Protein AF-A0A183GIH1-F1 (afdb_monomer_lite)

Organism: Heligmosomoides polygyrus (NCBI:txid6339)

Secondary structure (DSSP, 8-state):
---STTS------PPPS-HHHHHHHHHHHHHHHHHHHHH----TT-----TTGGGGSHHHHHHHHHHHHHHHHHHHS--HHHHHHHHHHHHHHHHHHHHHHHHHHHHHHHHHHH-S-HHHHHHHHHHHHHHHH--

Structure (mmCIF, N/CA/C/O backbone):
data_AF-A0A183GIH1-F1
#
_entry.id   AF-A0A183GIH1-F1
#
loop_
_atom_site.group_PDB
_atom_site.id
_atom_site.type_symbol
_atom_site.label_atom_id
_atom_site.label_alt_id
_atom_site.label_comp_id
_atom_site.label_asym_id
_atom_site.label_entity_id
_atom_site.label_seq_id
_atom_site.pdbx_PDB_ins_code
_atom_site.Cartn_x
_atom_site.Cartn_y
_atom_site.Cartn_z
_atom_site.occupancy
_atom_site.B_iso_or_equiv
_atom_site.auth_seq_id
_atom_site.auth_comp_id
_atom_site.auth_asym_id
_atom_site.auth_atom_id
_atom_site.pdbx_PDB_model_num
ATOM 1 N N . MET A 1 1 ? 67.877 24.707 -57.843 1.00 35.91 1 MET A N 1
ATOM 2 C CA . MET A 1 1 ? 66.712 25.288 -58.540 1.00 35.91 1 MET A CA 1
ATOM 3 C C . MET A 1 1 ? 65.584 24.258 -58.451 1.00 35.91 1 MET A C 1
ATOM 5 O O . MET A 1 1 ? 65.502 23.390 -59.302 1.00 35.91 1 MET A O 1
ATOM 9 N N . ARG A 1 2 ? 64.866 24.092 -57.325 1.00 55.66 2 ARG A N 1
ATOM 10 C CA . ARG A 1 2 ? 63.965 25.071 -56.679 1.00 55.66 2 ARG A CA 1
ATOM 11 C C . ARG A 1 2 ? 63.243 25.887 -57.740 1.00 55.66 2 ARG A C 1
ATOM 13 O O . ARG A 1 2 ? 63.823 26.867 -58.166 1.00 55.66 2 ARG A O 1
ATOM 20 N N . GLU A 1 3 ? 62.070 25.424 -58.177 1.00 48.50 3 GLU A N 1
ATOM 21 C CA . GLU A 1 3 ? 61.008 26.289 -58.738 1.00 48.50 3 GLU A CA 1
ATOM 22 C C . GLU A 1 3 ? 59.720 25.552 -59.147 1.00 48.50 3 GLU A C 1
ATOM 24 O O . GLU A 1 3 ? 58.724 26.206 -59.431 1.00 48.50 3 GLU A O 1
ATOM 29 N N . LYS A 1 4 ? 59.661 24.210 -59.130 1.00 46.75 4 LYS A N 1
ATOM 30 C CA . LYS A 1 4 ? 58.439 23.488 -59.551 1.00 46.75 4 LYS A CA 1
ATOM 31 C C . LYS A 1 4 ? 57.503 23.020 -58.426 1.00 46.75 4 LYS A C 1
ATOM 33 O O . LYS A 1 4 ? 56.450 22.470 -58.721 1.00 46.75 4 LYS A O 1
ATOM 38 N N . GLU A 1 5 ? 57.812 23.308 -57.161 1.00 43.78 5 GLU A N 1
ATOM 39 C CA . GLU A 1 5 ? 56.957 22.953 -56.007 1.00 43.78 5 GLU A CA 1
ATOM 40 C C . GLU A 1 5 ? 55.880 24.000 -55.659 1.00 43.78 5 GLU A C 1
ATOM 42 O O . GLU A 1 5 ? 55.089 23.785 -54.748 1.00 43.78 5 GLU A O 1
ATOM 47 N N . ALA A 1 6 ? 55.790 25.120 -56.385 1.00 52.09 6 ALA A N 1
ATOM 48 C CA . ALA A 1 6 ? 54.842 26.194 -56.058 1.00 52.09 6 ALA A CA 1
ATOM 49 C C . ALA A 1 6 ? 53.485 26.118 -56.793 1.00 52.09 6 ALA A C 1
ATOM 51 O O . ALA A 1 6 ? 52.627 26.966 -56.561 1.00 52.09 6 ALA A O 1
ATOM 52 N N . ALA A 1 7 ? 53.259 25.135 -57.676 1.00 55.59 7 ALA A N 1
ATOM 53 C CA . ALA A 1 7 ? 52.093 25.138 -58.574 1.00 55.59 7 ALA A CA 1
ATOM 54 C C . ALA A 1 7 ? 51.037 24.047 -58.315 1.00 55.59 7 ALA A C 1
ATOM 56 O O . ALA A 1 7 ? 50.031 24.006 -59.021 1.00 55.59 7 ALA A O 1
ATOM 57 N N . VAL A 1 8 ? 51.207 23.174 -57.316 1.00 52.28 8 VAL A N 1
ATOM 58 C CA . VAL A 1 8 ? 50.262 22.068 -57.063 1.00 52.28 8 VAL A CA 1
ATOM 59 C C . VAL A 1 8 ? 49.847 22.039 -55.596 1.00 52.28 8 VAL A C 1
ATOM 61 O O . VAL A 1 8 ? 50.121 21.102 -54.858 1.00 52.28 8 VAL A O 1
ATOM 64 N N . ILE A 1 9 ? 49.153 23.092 -55.167 1.00 47.97 9 ILE A N 1
ATOM 65 C CA . ILE A 1 9 ? 48.264 23.022 -54.004 1.00 47.97 9 ILE A CA 1
ATOM 66 C C . ILE A 1 9 ? 46.841 23.021 -54.575 1.00 47.97 9 ILE A C 1
ATOM 68 O O . ILE A 1 9 ? 46.352 24.074 -54.998 1.00 47.97 9 ILE A O 1
ATOM 72 N N . PRO A 1 10 ? 46.176 21.855 -54.685 1.00 51.91 10 PRO A N 1
ATOM 73 C CA . PRO A 1 10 ? 44.816 21.791 -55.183 1.00 51.91 10 PRO A CA 1
ATOM 74 C C . PRO A 1 10 ? 43.888 22.602 -54.284 1.00 51.91 10 PRO A C 1
ATOM 76 O O . P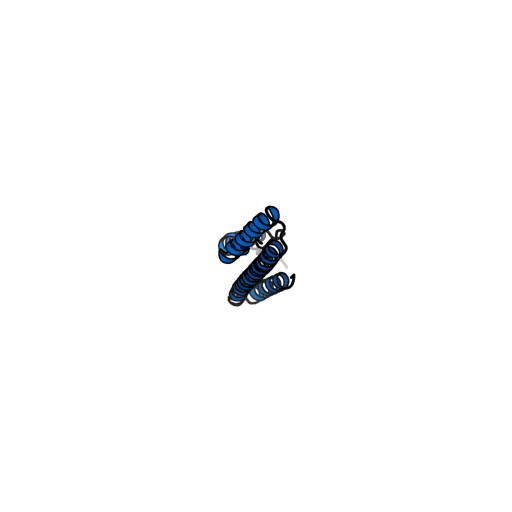RO A 1 10 ? 43.979 22.579 -53.059 1.00 51.91 10 PRO A O 1
ATOM 79 N N . ARG A 1 11 ? 42.967 23.296 -54.949 1.00 53.78 11 ARG A N 1
ATOM 80 C CA . ARG A 1 11 ? 41.906 24.177 -54.455 1.00 53.78 11 ARG A CA 1
ATOM 81 C C . ARG A 1 11 ? 40.850 23.450 -53.606 1.00 53.78 11 ARG A C 1
ATOM 83 O O . ARG A 1 11 ? 39.655 23.658 -53.798 1.00 53.78 11 ARG A O 1
ATOM 90 N N . VAL A 1 12 ? 41.255 22.603 -52.667 1.00 47.88 12 VAL A N 1
ATOM 91 C CA . VAL A 1 12 ? 40.326 21.967 -51.735 1.00 47.88 12 VAL A CA 1
ATOM 92 C C . VAL A 1 12 ? 40.054 22.950 -50.603 1.00 47.88 12 VAL A C 1
ATOM 94 O O . VAL A 1 12 ? 40.687 22.933 -49.551 1.00 47.88 12 VAL A O 1
ATOM 97 N N . ARG A 1 13 ? 39.077 23.833 -50.824 1.00 58.41 13 ARG A N 1
ATOM 98 C CA . ARG A 1 13 ? 38.343 24.422 -49.706 1.00 58.41 13 ARG A CA 1
ATOM 99 C C . ARG A 1 13 ? 37.510 23.304 -49.091 1.00 58.41 13 ARG A C 1
ATOM 101 O O . ARG A 1 13 ? 36.411 23.020 -49.559 1.00 58.41 13 ARG A O 1
ATOM 108 N N . LEU A 1 14 ? 38.063 22.640 -48.081 1.00 53.78 14 LEU A N 1
ATOM 109 C CA . LEU A 1 14 ? 37.260 21.807 -47.198 1.00 53.78 14 LEU A CA 1
ATOM 110 C C . LEU A 1 14 ? 36.256 22.727 -46.487 1.00 53.78 14 LEU A C 1
ATOM 112 O O . LEU A 1 14 ? 36.663 23.790 -46.006 1.00 53.78 14 LEU A O 1
ATOM 116 N N . PRO A 1 15 ? 34.963 22.365 -46.432 1.00 49.97 15 PRO A N 1
ATOM 117 C CA . PRO A 1 15 ? 34.005 23.095 -45.623 1.00 49.97 15 PRO A CA 1
ATOM 118 C C . PRO A 1 15 ? 34.525 23.159 -44.190 1.00 49.97 15 PRO A C 1
ATOM 120 O O . PRO A 1 15 ? 34.951 22.144 -43.634 1.00 49.97 15 PRO A O 1
ATOM 123 N N . THR A 1 16 ? 34.502 24.352 -43.599 1.00 47.50 16 THR A N 1
ATOM 124 C CA . THR A 1 16 ? 34.753 24.529 -42.171 1.00 47.50 16 THR A CA 1
ATOM 125 C C . THR A 1 16 ? 33.880 23.537 -41.407 1.00 47.50 16 THR A C 1
ATOM 127 O O . THR A 1 16 ? 32.675 23.462 -41.640 1.00 47.50 16 THR A O 1
ATOM 130 N N . VAL A 1 17 ? 34.512 22.738 -40.545 1.00 49.22 17 VAL A N 1
ATOM 131 C CA . VAL A 1 17 ? 33.894 21.693 -39.722 1.00 49.22 17 VAL A CA 1
ATOM 132 C C . VAL A 1 17 ? 32.893 22.335 -38.753 1.00 49.22 17 VAL A C 1
ATOM 134 O O . VAL A 1 17 ? 33.200 22.597 -37.599 1.00 49.22 17 VAL A O 1
ATOM 137 N N . THR A 1 18 ? 31.690 22.626 -39.237 1.00 51.16 18 THR A N 1
ATOM 138 C CA . THR A 1 18 ? 30.515 23.012 -38.438 1.00 51.16 18 THR A CA 1
ATOM 139 C C . THR A 1 18 ? 29.412 21.955 -38.529 1.00 51.16 18 THR A C 1
ATOM 141 O O . THR A 1 18 ? 28.562 21.862 -37.652 1.00 51.16 18 THR A O 1
ATOM 144 N N . ALA A 1 19 ? 29.474 21.071 -39.531 1.00 57.31 19 ALA A N 1
ATOM 145 C CA . ALA A 1 19 ? 28.456 20.051 -39.778 1.00 57.31 19 ALA A CA 1
ATOM 146 C C . ALA A 1 19 ? 28.527 18.845 -38.826 1.00 57.31 19 ALA A C 1
ATOM 148 O O . ALA A 1 19 ? 27.517 18.181 -38.607 1.00 57.31 19 ALA A O 1
ATOM 149 N N . VAL A 1 20 ? 29.697 18.540 -38.256 1.00 62.69 20 VAL A N 1
ATOM 150 C CA . VAL A 1 20 ? 29.877 17.348 -37.408 1.00 62.69 20 VAL A CA 1
ATOM 151 C C . VAL A 1 20 ? 29.122 17.509 -36.090 1.00 62.69 20 VAL A C 1
ATOM 153 O O . VAL A 1 20 ? 28.319 16.648 -35.745 1.00 62.69 20 VAL A O 1
ATOM 156 N N . GLU A 1 21 ? 29.294 18.641 -35.407 1.00 64.25 21 GLU A N 1
ATOM 157 C CA . GLU A 1 21 ? 28.633 18.911 -34.124 1.00 64.25 21 GLU A CA 1
ATOM 158 C C . GLU A 1 21 ? 27.108 18.995 -34.274 1.00 64.25 21 GLU A C 1
ATOM 160 O O . GLU A 1 21 ? 26.354 18.431 -33.483 1.00 64.25 21 GLU A O 1
ATOM 165 N N . GLU A 1 22 ? 26.632 19.629 -35.347 1.00 71.25 22 GLU A N 1
ATOM 166 C CA . GLU A 1 22 ? 25.205 19.695 -35.657 1.00 71.25 22 GLU A CA 1
ATOM 167 C C . GLU A 1 22 ? 24.612 18.320 -35.978 1.00 71.25 22 GLU A C 1
ATOM 169 O O . GLU A 1 22 ? 23.484 18.023 -35.580 1.00 71.25 22 GLU A O 1
ATOM 174 N N . THR A 1 23 ? 25.367 17.466 -36.673 1.00 74.19 23 THR A N 1
ATOM 175 C CA . THR A 1 23 ? 24.942 16.099 -36.997 1.00 74.19 23 THR A CA 1
ATOM 176 C C . THR A 1 23 ? 24.892 15.235 -35.741 1.00 74.19 23 THR A C 1
ATOM 178 O O . THR A 1 23 ? 23.903 14.535 -35.526 1.00 74.19 23 THR A O 1
ATOM 181 N N . TRP A 1 24 ? 25.887 15.342 -34.857 1.00 72.62 24 TRP A N 1
ATOM 182 C CA . TRP A 1 24 ? 25.878 14.660 -33.562 1.00 72.62 24 TRP A CA 1
ATOM 183 C C . TRP A 1 24 ? 24.750 15.147 -32.661 1.00 72.62 24 TRP A C 1
ATOM 185 O O . TRP A 1 24 ? 24.071 14.332 -32.037 1.00 72.62 24 TRP A O 1
ATOM 195 N N . LYS A 1 25 ? 24.481 16.455 -32.642 1.00 77.25 25 LYS A N 1
ATOM 196 C CA . LYS A 1 25 ? 23.368 17.032 -31.886 1.00 77.25 25 LYS A CA 1
ATOM 197 C C . LYS A 1 25 ? 22.019 16.529 -32.401 1.00 77.25 25 LYS A C 1
ATOM 199 O O . LYS A 1 25 ? 21.201 16.076 -31.604 1.00 77.25 25 LYS A O 1
ATOM 204 N N . LYS A 1 26 ? 21.816 16.511 -33.722 1.00 74.06 26 LYS A N 1
ATOM 205 C CA . LYS A 1 26 ? 20.602 15.964 -34.355 1.00 74.06 26 LYS A CA 1
ATOM 206 C C . LYS A 1 26 ? 20.436 14.469 -34.088 1.00 74.06 26 LYS A C 1
ATOM 208 O O . LYS A 1 26 ? 19.335 14.037 -33.761 1.00 74.06 26 LYS A O 1
ATOM 213 N N . ALA A 1 27 ? 21.514 13.690 -34.174 1.00 67.62 27 ALA A N 1
ATOM 214 C CA . ALA A 1 27 ? 21.491 12.266 -33.852 1.00 67.62 27 ALA A CA 1
ATOM 215 C C . ALA A 1 27 ? 21.148 12.031 -32.372 1.00 67.62 27 ALA A C 1
ATOM 217 O O . ALA A 1 27 ? 20.282 11.216 -32.059 1.00 67.62 27 ALA A O 1
ATOM 218 N N . ALA A 1 28 ? 21.754 12.793 -31.459 1.00 68.50 28 ALA A N 1
ATOM 219 C CA . ALA A 1 28 ? 21.452 12.728 -30.033 1.00 68.50 28 ALA A CA 1
ATOM 220 C C . ALA A 1 28 ? 19.993 13.113 -29.736 1.00 68.50 28 ALA A C 1
ATOM 222 O O . ALA A 1 28 ? 19.340 12.464 -28.919 1.00 68.50 28 ALA A O 1
ATOM 223 N N . ASP A 1 29 ? 19.452 14.124 -30.416 1.00 72.69 29 ASP A N 1
ATOM 224 C CA . ASP A 1 29 ? 18.064 14.555 -30.242 1.00 72.69 29 ASP A CA 1
ATOM 225 C C . ASP A 1 29 ? 17.059 13.554 -30.818 1.00 72.69 29 ASP A C 1
ATOM 227 O O . ASP A 1 29 ? 16.045 13.285 -30.170 1.00 72.69 29 ASP A O 1
ATOM 231 N N . ALA A 1 30 ? 17.365 12.926 -31.957 1.00 69.00 30 ALA A N 1
ATOM 232 C CA . ALA A 1 30 ? 16.569 11.841 -32.526 1.00 69.00 30 ALA A CA 1
ATOM 233 C C . ALA A 1 30 ? 16.551 10.610 -31.605 1.00 69.00 30 ALA A C 1
ATOM 235 O O . ALA A 1 30 ? 15.482 10.067 -31.328 1.00 69.00 30 ALA A O 1
ATOM 236 N N . ILE A 1 31 ? 17.705 10.226 -31.045 1.00 67.31 31 ILE A N 1
ATOM 237 C CA . ILE A 1 31 ? 17.813 9.134 -30.066 1.00 67.31 31 ILE A CA 1
ATOM 238 C C . ILE A 1 31 ? 17.023 9.468 -28.793 1.00 67.31 31 ILE A C 1
ATOM 240 O O . ILE A 1 31 ? 16.275 8.628 -28.298 1.00 67.31 31 ILE A O 1
ATOM 244 N N . ARG A 1 32 ? 17.115 10.705 -28.281 1.00 64.81 32 ARG A N 1
ATOM 245 C CA . ARG A 1 32 ? 16.297 11.165 -27.142 1.00 64.81 32 ARG A CA 1
ATOM 246 C C . ARG A 1 32 ? 14.805 11.159 -27.463 1.00 64.81 32 ARG A C 1
ATOM 248 O O . ARG A 1 32 ? 13.997 10.925 -26.568 1.00 64.81 32 ARG A O 1
ATOM 255 N N . HIS A 1 33 ? 14.411 11.476 -28.693 1.00 65.69 33 HIS A N 1
ATOM 256 C CA . HIS A 1 33 ? 13.009 11.450 -29.109 1.00 65.69 33 HIS A CA 1
ATOM 257 C C . HIS A 1 33 ? 12.473 10.023 -29.207 1.00 65.69 33 HIS A C 1
ATOM 259 O O . HIS A 1 33 ? 11.440 9.737 -28.609 1.00 65.69 33 HIS A O 1
ATOM 265 N N . ALA A 1 34 ? 13.199 9.129 -29.879 1.00 59.06 34 ALA A N 1
ATOM 266 C CA . ALA A 1 34 ? 12.842 7.719 -29.993 1.00 59.06 34 ALA A CA 1
ATOM 267 C C . ALA A 1 34 ? 12.780 7.048 -28.614 1.00 59.06 34 ALA A C 1
ATOM 269 O O . ALA A 1 34 ? 11.798 6.395 -28.287 1.00 59.06 34 ALA A O 1
ATOM 270 N N . ALA A 1 35 ? 13.759 7.313 -27.744 1.00 53.47 35 ALA A N 1
ATOM 271 C CA . ALA A 1 35 ? 13.754 6.801 -26.378 1.00 53.47 35 ALA A CA 1
ATOM 272 C C . ALA A 1 35 ? 12.580 7.350 -25.545 1.00 53.47 35 ALA A C 1
ATOM 274 O O . ALA A 1 35 ? 11.995 6.625 -24.748 1.00 53.47 35 ALA A O 1
ATOM 275 N N . ARG A 1 36 ? 12.177 8.614 -25.734 1.00 54.91 36 ARG A N 1
ATOM 276 C CA . ARG A 1 36 ? 10.982 9.163 -25.068 1.00 54.91 36 ARG A CA 1
ATOM 277 C C . ARG A 1 36 ? 9.688 8.514 -25.556 1.00 54.91 36 ARG A C 1
ATOM 279 O O . ARG A 1 36 ? 8.805 8.290 -24.736 1.00 54.91 36 ARG A O 1
ATOM 286 N N . LEU A 1 37 ? 9.591 8.225 -26.853 1.00 62.66 37 LEU A N 1
ATOM 287 C CA . LEU A 1 37 ? 8.406 7.623 -27.466 1.00 62.66 37 LEU A CA 1
ATOM 288 C C . LEU A 1 37 ? 8.271 6.132 -27.135 1.00 62.66 37 LEU A C 1
ATOM 290 O O . LEU A 1 37 ? 7.182 5.696 -26.782 1.00 62.66 37 LEU A O 1
ATOM 294 N N . GLU A 1 38 ? 9.360 5.365 -27.205 1.00 56.34 38 GLU A N 1
ATOM 295 C CA . GLU A 1 38 ? 9.316 3.912 -26.996 1.00 56.34 38 GLU A CA 1
ATOM 296 C C . GLU A 1 38 ? 9.470 3.496 -25.532 1.00 56.34 38 GLU A C 1
ATOM 298 O O . GLU A 1 38 ? 8.874 2.512 -25.104 1.00 56.34 38 GLU A O 1
ATOM 303 N N . LEU A 1 39 ? 10.258 4.235 -24.742 1.00 55.41 39 LEU A N 1
ATOM 304 C CA . LEU A 1 39 ? 10.629 3.828 -23.382 1.00 55.41 39 LEU A CA 1
ATOM 305 C C . LEU A 1 39 ? 9.998 4.699 -22.287 1.00 55.41 39 LEU A C 1
ATOM 307 O O . LEU A 1 39 ? 10.302 4.496 -21.114 1.00 55.41 39 LEU A O 1
ATOM 311 N N . SER A 1 40 ? 9.137 5.668 -22.632 1.00 45.78 40 SER A N 1
ATOM 312 C CA . SER A 1 40 ? 8.531 6.610 -21.670 1.00 45.78 40 SER A CA 1
ATOM 313 C C . SER A 1 40 ? 9.557 7.202 -20.685 1.00 45.78 40 SER A C 1
ATOM 315 O O . SER A 1 40 ? 9.279 7.352 -19.496 1.00 45.78 40 SER A O 1
ATOM 317 N N . ILE A 1 41 ? 10.782 7.505 -21.142 1.00 49.28 41 ILE A N 1
ATOM 318 C CA . ILE A 1 41 ? 11.847 7.989 -20.250 1.00 49.28 41 ILE A CA 1
ATOM 319 C C . ILE A 1 41 ? 11.556 9.443 -19.883 1.00 49.28 41 ILE A C 1
ATOM 321 O O . ILE A 1 41 ? 11.889 10.385 -20.608 1.00 49.28 41 ILE A O 1
ATOM 325 N N . THR A 1 42 ? 10.918 9.639 -18.735 1.00 46.31 42 THR A N 1
ATOM 326 C CA . THR A 1 42 ? 10.795 10.947 -18.100 1.00 46.31 42 THR A CA 1
ATOM 327 C C . THR A 1 42 ? 12.182 11.435 -17.685 1.00 46.31 42 THR A C 1
ATOM 329 O O . THR A 1 42 ? 12.868 10.761 -16.925 1.00 46.31 42 THR A O 1
ATOM 332 N N . VAL A 1 43 ? 12.571 12.594 -18.221 1.00 43.88 43 VAL A N 1
ATOM 333 C CA . VAL A 1 43 ? 13.665 13.506 -17.826 1.00 43.88 43 VAL A CA 1
ATOM 334 C C . VAL A 1 43 ? 14.645 12.973 -16.751 1.00 43.88 43 VAL A C 1
ATOM 336 O O . VAL A 1 43 ? 14.244 12.808 -15.591 1.00 43.88 43 VAL A O 1
ATOM 339 N N . PRO A 1 44 ? 15.949 12.810 -17.063 1.00 42.19 44 PRO A N 1
ATOM 340 C CA . PRO A 1 44 ? 16.952 12.472 -16.053 1.00 42.19 44 PRO A CA 1
ATOM 341 C C . PRO A 1 44 ? 17.007 13.581 -14.992 1.00 42.19 44 PRO A C 1
ATOM 343 O O . PRO A 1 44 ? 17.147 14.757 -15.312 1.00 42.19 44 PRO A O 1
ATOM 346 N N . GLY A 1 45 ? 16.814 13.203 -13.727 1.00 44.31 45 GLY A N 1
ATOM 347 C CA . GLY A 1 45 ? 16.617 14.129 -12.601 1.00 44.31 45 GLY A CA 1
ATOM 348 C C . GLY A 1 45 ? 15.219 14.057 -11.975 1.00 44.31 45 GLY A C 1
ATOM 349 O O . GLY A 1 45 ? 15.034 14.480 -10.837 1.00 44.31 45 GLY A O 1
ATOM 350 N N . ARG A 1 46 ? 14.244 13.430 -12.650 1.00 42.03 46 ARG A N 1
ATOM 351 C CA . ARG A 1 46 ? 12.987 12.963 -12.044 1.00 42.03 46 ARG A CA 1
ATOM 352 C C . ARG A 1 46 ? 12.902 11.441 -12.128 1.00 42.03 46 ARG A C 1
ATOM 354 O O . ARG A 1 46 ? 12.004 10.892 -12.754 1.00 42.03 46 ARG A O 1
ATOM 361 N N . LEU A 1 47 ? 13.807 10.744 -11.438 1.00 47.72 47 LEU A N 1
ATOM 362 C CA . LEU A 1 47 ? 13.663 9.313 -11.138 1.00 47.72 47 LEU A CA 1
ATOM 363 C C . LEU A 1 47 ? 12.582 9.112 -10.073 1.00 47.72 47 LEU A C 1
ATOM 365 O O . LEU A 1 47 ? 12.816 8.674 -8.950 1.00 47.72 47 LEU A O 1
ATOM 369 N N . LYS A 1 48 ? 11.357 9.464 -10.433 1.00 43.34 48 LYS A N 1
ATOM 370 C CA . LYS A 1 48 ? 10.181 8.893 -9.815 1.00 43.34 48 LYS A CA 1
ATOM 371 C C . LYS A 1 48 ? 9.659 7.935 -10.868 1.00 43.34 48 LYS A C 1
ATOM 373 O O . LYS A 1 48 ? 8.742 8.301 -11.590 1.00 43.34 48 LYS A O 1
ATOM 378 N N . VAL A 1 49 ? 10.254 6.730 -10.947 1.00 48.06 49 VAL A N 1
ATOM 379 C CA . VAL A 1 49 ? 9.514 5.549 -11.435 1.00 48.06 49 VAL A CA 1
ATOM 380 C C . VAL A 1 49 ? 8.137 5.717 -10.842 1.00 48.06 49 VAL A C 1
ATOM 382 O O . VAL A 1 49 ? 8.045 5.892 -9.619 1.00 48.06 49 VAL A O 1
ATOM 385 N N . GLU A 1 50 ? 7.131 5.873 -11.699 1.00 49.59 50 GLU A N 1
ATOM 386 C CA . GLU A 1 50 ? 5.815 6.299 -11.270 1.00 49.59 50 GLU A CA 1
ATOM 387 C C . GLU A 1 50 ? 5.367 5.341 -10.172 1.00 49.59 50 GLU A C 1
ATOM 389 O O . GLU A 1 50 ? 4.878 4.247 -10.428 1.00 49.59 50 GLU A O 1
ATOM 394 N N . LYS A 1 51 ? 5.509 5.770 -8.906 1.00 53.94 51 LYS A N 1
ATOM 395 C CA . LYS A 1 51 ? 5.074 5.010 -7.725 1.00 53.94 51 LYS A CA 1
ATOM 396 C C . LYS A 1 51 ? 3.569 4.685 -7.779 1.00 53.94 51 LYS A C 1
ATOM 398 O O . LYS A 1 51 ? 3.039 4.021 -6.895 1.00 53.94 51 LYS A O 1
ATOM 403 N N . GLN A 1 52 ? 2.904 5.224 -8.797 1.00 54.94 52 GLN A N 1
ATOM 404 C CA . GLN A 1 52 ? 1.519 5.124 -9.179 1.00 54.94 52 GLN A CA 1
ATOM 405 C C . GLN A 1 52 ? 1.192 3.799 -9.880 1.00 54.94 52 GLN A C 1
ATOM 407 O O . GLN A 1 52 ? 0.142 3.256 -9.566 1.00 54.94 52 GLN A O 1
ATOM 412 N N . THR A 1 53 ? 2.032 3.220 -10.749 1.00 63.22 53 THR A N 1
ATOM 413 C CA . THR A 1 53 ? 1.575 2.133 -11.649 1.00 63.22 53 THR A CA 1
ATOM 414 C C . THR A 1 53 ? 1.026 0.914 -10.897 1.00 63.22 53 THR A C 1
ATOM 416 O O . THR A 1 53 ? -0.065 0.439 -11.201 1.00 63.22 53 THR A O 1
ATOM 419 N N . TRP A 1 54 ? 1.686 0.466 -9.824 1.00 67.19 54 TRP A N 1
ATOM 420 C CA . TRP A 1 54 ? 1.177 -0.645 -9.003 1.00 67.19 54 TRP A CA 1
ATOM 421 C C . TRP A 1 54 ? 0.034 -0.255 -8.049 1.00 67.19 54 TRP A C 1
ATOM 423 O O . TRP A 1 54 ? -0.713 -1.128 -7.610 1.00 67.19 54 TRP A O 1
ATOM 433 N N . LEU A 1 55 ? -0.142 1.033 -7.717 1.00 66.38 55 LEU A N 1
ATOM 434 C CA . LEU A 1 55 ? -1.324 1.505 -6.974 1.00 66.38 55 LEU A CA 1
ATOM 435 C C . LEU A 1 55 ? -2.596 1.406 -7.830 1.00 66.38 55 LEU A C 1
ATOM 437 O O . LEU A 1 55 ? -3.697 1.344 -7.279 1.00 66.38 55 LEU A O 1
ATOM 441 N N . TRP A 1 56 ? -2.445 1.356 -9.158 1.00 72.75 56 TRP A N 1
ATOM 442 C CA . TRP A 1 56 ? -3.545 1.199 -10.103 1.00 72.75 56 TRP A CA 1
ATOM 443 C C . TRP A 1 56 ? -3.941 -0.261 -10.375 1.00 72.75 56 TRP A C 1
ATOM 445 O O . TRP A 1 56 ? -4.943 -0.474 -11.056 1.00 72.75 56 TRP A O 1
ATOM 455 N N . ILE A 1 57 ? -3.249 -1.255 -9.808 1.00 85.81 57 ILE A N 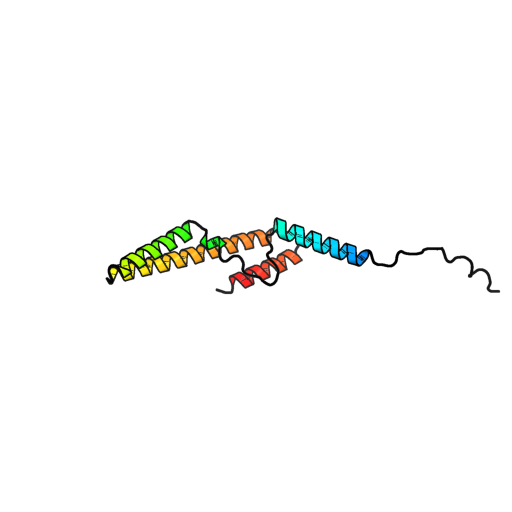1
ATOM 456 C CA . ILE A 1 57 ? -3.646 -2.666 -9.929 1.00 85.81 57 ILE A CA 1
ATOM 457 C C . ILE A 1 57 ? -4.920 -2.904 -9.116 1.00 85.81 57 ILE A C 1
ATOM 459 O O . ILE A 1 57 ? -4.988 -2.565 -7.932 1.00 85.81 57 ILE A O 1
ATOM 463 N N . ASP A 1 58 ? -5.933 -3.513 -9.732 1.00 89.12 58 ASP A N 1
ATOM 464 C CA . ASP A 1 58 ? -7.255 -3.667 -9.113 1.00 89.12 58 ASP A CA 1
ATOM 465 C C . ASP A 1 58 ? -7.211 -4.469 -7.809 1.00 89.12 58 ASP A C 1
ATOM 467 O O . ASP A 1 58 ? -7.886 -4.107 -6.845 1.00 89.12 58 ASP A O 1
ATOM 471 N N . GLY A 1 59 ? -6.324 -5.466 -7.714 1.00 90.31 59 GLY A N 1
ATOM 472 C CA . GLY A 1 59 ? -6.065 -6.188 -6.465 1.00 90.31 59 GLY A CA 1
ATOM 473 C C . GLY A 1 59 ? -5.544 -5.286 -5.335 1.00 90.31 59 GLY A C 1
ATOM 474 O O . GLY A 1 59 ? -5.987 -5.402 -4.190 1.00 90.31 59 GLY A O 1
ATOM 475 N N . VAL A 1 60 ? -4.661 -4.330 -5.646 1.00 91.25 60 VAL A N 1
ATOM 476 C CA . VAL A 1 60 ? -4.152 -3.349 -4.673 1.00 91.25 60 VAL A CA 1
ATOM 477 C C . VAL A 1 60 ? -5.247 -2.351 -4.299 1.00 91.25 60 VAL A C 1
ATOM 479 O O . VAL A 1 60 ? -5.459 -2.093 -3.112 1.00 91.25 60 VAL A O 1
ATOM 482 N N . LYS A 1 61 ? -6.003 -1.834 -5.278 1.00 92.75 61 LYS A N 1
ATOM 483 C CA . LYS A 1 61 ? -7.132 -0.922 -5.024 1.00 92.75 61 LYS A CA 1
ATOM 484 C C . LYS A 1 61 ? -8.186 -1.559 -4.129 1.00 92.75 61 LYS A C 1
ATOM 486 O O . LYS A 1 61 ? -8.641 -0.909 -3.189 1.00 92.75 61 LYS A O 1
ATOM 491 N N . ALA A 1 62 ? -8.563 -2.808 -4.399 1.00 95.38 62 ALA A N 1
ATOM 492 C CA . ALA A 1 62 ? -9.551 -3.540 -3.615 1.00 95.38 62 ALA A CA 1
ATOM 493 C C . ALA A 1 62 ? -9.121 -3.625 -2.145 1.00 95.38 62 ALA A C 1
ATOM 495 O O . ALA A 1 62 ? -9.878 -3.231 -1.257 1.00 95.38 62 ALA A O 1
ATOM 496 N N . LYS A 1 63 ? -7.864 -4.008 -1.884 1.00 96.44 63 LYS A N 1
ATOM 497 C CA . LYS A 1 63 ? -7.334 -4.093 -0.516 1.00 96.44 63 LYS A CA 1
ATOM 498 C C . LYS A 1 63 ? -7.190 -2.739 0.171 1.00 96.44 63 LYS A C 1
ATOM 500 O O . LYS A 1 63 ? -7.452 -2.625 1.366 1.00 96.44 63 LYS A O 1
ATOM 505 N N . VAL A 1 64 ? -6.839 -1.685 -0.562 1.00 94.88 64 VAL A N 1
ATOM 506 C CA . VAL A 1 64 ? -6.803 -0.321 -0.011 1.00 94.88 64 VAL A CA 1
ATOM 507 C C . VAL A 1 64 ? -8.209 0.187 0.331 1.00 94.88 64 VAL A C 1
ATOM 509 O O . VAL A 1 64 ? -8.373 0.829 1.371 1.00 94.88 64 VAL A O 1
ATOM 512 N N . ARG A 1 65 ? -9.220 -0.111 -0.497 1.00 96.12 65 ARG A N 1
ATOM 513 C CA . ARG A 1 65 ? -10.630 0.233 -0.237 1.00 96.12 65 ARG A CA 1
ATOM 514 C C . ARG A 1 65 ? -11.173 -0.506 0.983 1.00 96.12 65 ARG A C 1
ATOM 516 O O . ARG A 1 65 ? -11.740 0.144 1.852 1.00 96.12 65 ARG A O 1
ATOM 523 N N . GLU A 1 66 ? -10.926 -1.810 1.086 1.00 97.31 66 GLU A N 1
ATOM 524 C CA . GLU A 1 66 ? -11.298 -2.647 2.238 1.00 97.31 66 GLU A CA 1
ATOM 525 C C . GLU A 1 66 ? -10.646 -2.150 3.539 1.00 97.31 66 GLU A C 1
ATOM 527 O O . GLU A 1 66 ? -11.309 -1.957 4.556 1.00 97.31 66 GLU A O 1
ATOM 532 N N . LYS A 1 67 ? -9.347 -1.823 3.498 1.00 97.75 67 LYS A N 1
ATOM 533 C CA . LYS A 1 67 ? -8.666 -1.180 4.631 1.00 97.75 67 LYS A CA 1
ATOM 534 C C . LYS A 1 67 ? -9.361 0.125 5.038 1.00 97.75 67 LYS A C 1
ATOM 536 O O . LYS A 1 67 ? -9.509 0.402 6.226 1.00 97.75 67 LYS A O 1
ATOM 541 N N . LYS A 1 68 ? -9.742 0.956 4.061 1.00 97.81 68 LYS A N 1
ATOM 542 C CA . LYS A 1 68 ? -10.373 2.259 4.310 1.00 97.81 68 LYS A CA 1
ATOM 543 C C . LYS A 1 68 ? -11.785 2.102 4.881 1.00 97.81 68 LYS A C 1
ATOM 545 O O . LYS A 1 68 ? -12.114 2.816 5.821 1.00 97.81 68 LYS A O 1
ATOM 550 N N . SER A 1 69 ? -12.590 1.169 4.371 1.00 98.00 69 SER A N 1
ATOM 551 C CA . SER A 1 69 ? -13.930 0.908 4.910 1.00 98.00 69 SER A CA 1
ATOM 552 C C . SER A 1 69 ? -13.866 0.415 6.355 1.00 98.00 69 SER A C 1
ATOM 554 O O . SER A 1 69 ? -14.576 0.946 7.202 1.00 98.00 69 SER A O 1
ATOM 556 N N . LEU A 1 70 ? -12.953 -0.504 6.679 1.00 98.00 70 LEU A N 1
ATOM 557 C CA . LEU A 1 70 ? -12.779 -0.997 8.050 1.00 98.00 70 LEU A CA 1
ATOM 558 C C . LEU A 1 70 ? -12.243 0.069 9.008 1.00 98.00 70 LEU A C 1
ATOM 560 O O . LEU A 1 70 ? -12.602 0.070 10.182 1.00 98.00 70 LEU A O 1
ATOM 564 N N . TYR A 1 71 ? -11.437 1.011 8.514 1.00 97.00 71 TYR A N 1
ATOM 565 C CA . TYR A 1 71 ? -11.054 2.179 9.304 1.00 97.00 71 TYR A CA 1
ATOM 566 C C . TYR A 1 71 ? -12.268 3.053 9.643 1.00 97.00 71 TYR A C 1
ATOM 568 O O . TYR A 1 71 ? -12.398 3.490 10.780 1.00 97.00 71 TYR A O 1
ATOM 576 N N . HIS A 1 72 ? -13.185 3.267 8.693 1.00 97.81 72 HIS A N 1
ATOM 577 C CA . HIS A 1 72 ? -14.423 4.003 8.961 1.00 97.81 72 HIS A CA 1
ATOM 578 C C . HIS A 1 72 ? -15.329 3.273 9.961 1.00 97.81 72 HIS A C 1
ATOM 580 O O . HIS A 1 72 ? -15.821 3.913 10.882 1.00 97.81 72 HIS A O 1
ATOM 586 N N . VAL A 1 73 ? -15.475 1.947 9.848 1.00 97.62 73 VAL A N 1
ATOM 587 C CA . VAL A 1 73 ? -16.218 1.137 10.834 1.00 97.62 73 VAL A CA 1
ATOM 588 C C . VAL A 1 73 ? -15.600 1.264 12.229 1.00 97.62 73 VAL A C 1
ATOM 590 O O . VAL A 1 73 ? -16.318 1.510 13.192 1.00 97.62 73 VAL A O 1
ATOM 593 N N . PHE A 1 74 ? -14.272 1.177 12.341 1.00 96.56 74 PHE A N 1
ATOM 594 C CA . PHE A 1 74 ? -13.564 1.384 13.608 1.00 96.56 74 PHE A CA 1
ATOM 595 C C . PHE A 1 74 ? -13.757 2.797 14.183 1.00 96.56 74 PHE A C 1
ATOM 597 O O . PHE A 1 74 ? -13.841 2.963 15.397 1.00 96.56 74 PHE A O 1
ATOM 604 N N . LEU A 1 75 ? -13.828 3.827 13.333 1.00 96.38 75 LEU A N 1
ATOM 605 C CA . LEU A 1 75 ? -14.093 5.192 13.791 1.00 96.38 75 LEU A CA 1
ATOM 606 C C . LEU A 1 75 ? -15.523 5.370 14.311 1.00 96.38 75 LEU A C 1
ATOM 608 O O . LEU A 1 75 ? -15.712 6.138 15.253 1.00 96.38 75 LEU A O 1
ATOM 612 N N . SER A 1 76 ? -16.499 4.678 13.716 1.00 96.31 76 SER A N 1
ATOM 613 C CA . SER A 1 76 ? -17.891 4.669 14.178 1.00 96.31 76 SER A CA 1
ATOM 614 C C . SER A 1 76 ? -18.068 3.881 15.476 1.00 96.31 76 SER A C 1
ATOM 616 O O . SER A 1 76 ? -18.800 4.323 16.354 1.00 96.31 76 SER A O 1
ATOM 618 N N . ASP A 1 77 ? -17.385 2.743 15.607 1.00 94.81 77 ASP A N 1
ATOM 619 C CA . ASP A 1 77 ? -17.458 1.861 16.768 1.00 94.81 77 ASP A CA 1
ATOM 620 C C . ASP A 1 77 ? -16.056 1.363 17.160 1.00 94.81 77 ASP A C 1
ATOM 622 O O . ASP A 1 77 ? -15.471 0.480 16.520 1.00 94.81 77 ASP A O 1
ATOM 626 N N . LYS A 1 78 ? -15.505 1.947 18.229 1.00 95.56 78 LYS A N 1
ATOM 627 C CA . LYS A 1 78 ? -14.108 1.775 18.669 1.00 95.56 78 LYS A CA 1
ATOM 628 C C . LYS A 1 78 ? -13.876 0.484 19.465 1.00 95.56 78 LYS A C 1
ATOM 630 O O . LYS A 1 78 ? -13.147 0.479 20.456 1.00 95.56 78 LYS A O 1
ATOM 635 N N . THR A 1 79 ? -14.480 -0.619 19.040 1.00 97.75 79 THR A N 1
ATOM 636 C CA . THR A 1 79 ? -14.284 -1.933 19.663 1.00 97.75 79 THR A CA 1
ATOM 637 C C . THR A 1 79 ? -12.927 -2.544 19.312 1.00 97.75 79 THR A C 1
ATOM 639 O O . THR A 1 79 ? -12.333 -2.278 18.260 1.00 97.75 79 THR A O 1
ATOM 642 N N . ALA A 1 80 ? -12.441 -3.425 20.192 1.00 97.38 80 ALA A N 1
ATOM 643 C CA . ALA A 1 80 ? -11.204 -4.176 19.974 1.00 97.38 80 ALA A CA 1
ATOM 644 C C . ALA A 1 80 ? -11.277 -5.072 18.723 1.00 97.38 80 ALA A C 1
ATOM 646 O O . ALA A 1 80 ? -10.293 -5.202 17.991 1.00 97.38 80 ALA A O 1
ATOM 647 N N . ASP A 1 81 ? -12.452 -5.635 18.430 1.00 97.69 81 ASP A N 1
ATOM 648 C CA . ASP A 1 81 ? -12.668 -6.442 17.230 1.00 97.69 81 ASP A CA 1
ATOM 649 C C . ASP A 1 81 ? -12.559 -5.612 15.946 1.00 97.69 81 ASP A C 1
ATOM 651 O O . ASP A 1 81 ? -11.899 -6.040 14.995 1.00 97.69 81 ASP A O 1
ATOM 655 N N . ASN A 1 82 ? -13.142 -4.409 15.911 1.00 97.19 82 ASN A N 1
ATOM 656 C CA . ASN A 1 82 ? -13.030 -3.516 14.754 1.00 97.19 82 ASN A CA 1
ATOM 657 C C . ASN A 1 82 ? -11.583 -3.053 14.542 1.00 97.19 82 ASN A C 1
ATOM 659 O O . ASN A 1 82 ? -11.109 -2.994 13.403 1.00 97.19 82 ASN A O 1
ATOM 663 N N . TRP A 1 83 ? -10.842 -2.819 15.630 1.00 97.00 83 TRP A N 1
ATOM 664 C CA . TRP A 1 83 ? -9.409 -2.536 15.561 1.00 97.00 83 TRP A CA 1
ATOM 665 C C . TRP A 1 83 ? -8.608 -3.703 14.968 1.00 97.00 83 TRP A C 1
ATOM 667 O O . TRP A 1 83 ? -7.790 -3.489 14.066 1.00 97.00 83 TRP A O 1
ATOM 677 N N . ARG A 1 84 ? -8.864 -4.942 15.416 1.00 98.06 84 ARG A N 1
ATOM 678 C CA . ARG A 1 84 ? -8.205 -6.145 14.880 1.00 98.06 84 ARG A CA 1
ATOM 679 C C . ARG A 1 84 ? -8.479 -6.308 13.383 1.00 98.06 84 ARG A C 1
ATOM 681 O O . ARG A 1 84 ? -7.532 -6.456 12.611 1.00 98.06 84 ARG A O 1
ATOM 688 N N . LYS A 1 85 ? -9.742 -6.185 12.961 1.00 97.81 85 LYS A N 1
ATOM 689 C CA . LYS A 1 85 ? -10.145 -6.271 11.544 1.00 97.81 85 LYS A CA 1
ATOM 690 C C . LYS A 1 85 ? -9.434 -5.225 10.681 1.00 97.81 85 LYS A C 1
ATOM 692 O O . LYS A 1 85 ? -8.898 -5.548 9.621 1.00 97.81 85 LYS A O 1
ATOM 697 N N . TYR A 1 86 ? -9.362 -3.975 11.141 1.00 97.94 86 TYR A N 1
ATOM 698 C CA . TYR A 1 86 ? -8.621 -2.926 10.436 1.00 97.94 86 TYR A CA 1
ATOM 699 C C . TYR A 1 86 ? -7.123 -3.253 10.308 1.00 97.94 86 TYR A C 1
ATOM 701 O O . TYR A 1 86 ? -6.538 -3.067 9.238 1.00 97.94 86 TYR A O 1
ATOM 709 N N . GLN A 1 87 ? -6.489 -3.751 11.374 1.00 97.94 87 GLN A N 1
ATOM 710 C 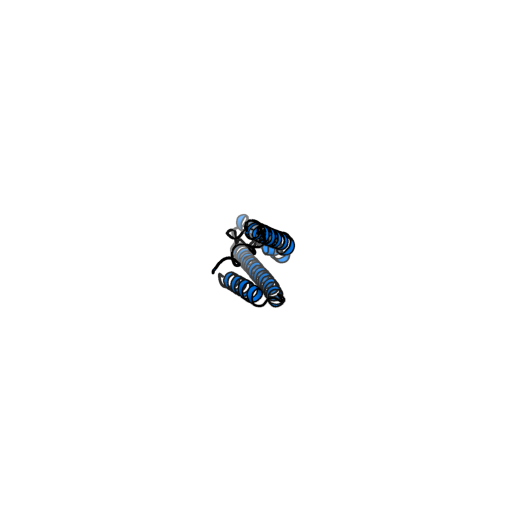CA . GLN A 1 87 ? -5.070 -4.122 11.359 1.00 97.94 87 GLN A CA 1
ATOM 711 C C . GLN A 1 87 ? -4.775 -5.244 10.359 1.00 97.94 87 GLN A C 1
ATOM 713 O O . GLN A 1 87 ? -3.800 -5.160 9.608 1.00 97.94 87 GLN A O 1
ATOM 718 N N . GLU A 1 88 ? -5.625 -6.266 10.306 1.00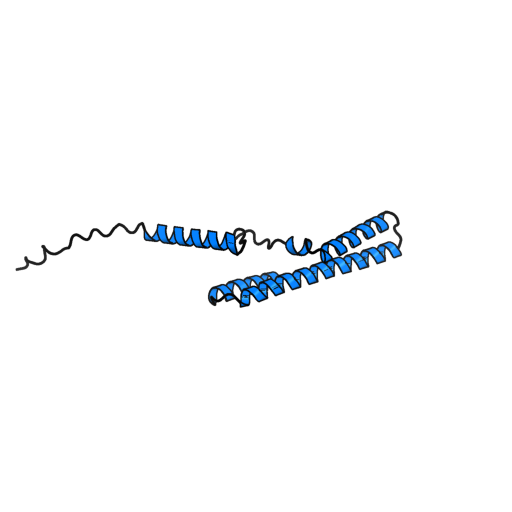 98.00 88 GLU A N 1
ATOM 719 C CA . GLU A 1 88 ? -5.522 -7.355 9.332 1.00 98.00 88 GLU A CA 1
ATOM 720 C C . GLU A 1 88 ? -5.645 -6.834 7.897 1.00 98.00 88 GLU A C 1
ATOM 722 O O . GLU A 1 88 ? -4.778 -7.105 7.060 1.00 98.00 88 GLU A O 1
ATOM 727 N N . ALA A 1 89 ? -6.638 -5.986 7.624 1.00 97.81 89 ALA A N 1
ATOM 728 C CA . ALA A 1 89 ? -6.810 -5.375 6.310 1.00 97.81 89 ALA A CA 1
ATOM 729 C C . ALA A 1 89 ? -5.646 -4.444 5.930 1.00 97.81 89 ALA A C 1
ATOM 731 O O . ALA A 1 89 ? -5.208 -4.425 4.778 1.00 97.81 89 ALA A O 1
ATOM 732 N N . ARG A 1 90 ? -5.076 -3.705 6.891 1.00 97.06 90 ARG A N 1
ATOM 733 C CA . ARG A 1 90 ? -3.876 -2.881 6.674 1.00 97.06 90 ARG A CA 1
ATOM 734 C C . ARG A 1 90 ? -2.670 -3.738 6.296 1.00 97.06 90 ARG A C 1
ATOM 736 O O . ARG A 1 90 ? -1.961 -3.387 5.352 1.00 97.06 90 ARG A O 1
ATOM 743 N N . LYS A 1 91 ? -2.445 -4.854 6.995 1.00 97.75 91 LYS A N 1
ATOM 744 C CA . LYS A 1 91 ? -1.379 -5.813 6.662 1.00 97.75 91 LYS A CA 1
ATOM 745 C C . LYS A 1 91 ? -1.597 -6.415 5.273 1.00 97.75 91 LYS A C 1
ATOM 747 O O . LYS A 1 91 ? -0.660 -6.438 4.478 1.00 97.75 91 LYS A O 1
ATOM 752 N N . ALA A 1 92 ? -2.824 -6.825 4.953 1.00 96.62 92 ALA A N 1
ATOM 753 C CA . ALA A 1 92 ? -3.174 -7.374 3.645 1.00 96.62 92 ALA A CA 1
ATOM 754 C C . ALA A 1 92 ? -2.944 -6.364 2.508 1.00 96.62 92 ALA A C 1
ATOM 756 O O . ALA A 1 92 ? -2.357 -6.716 1.486 1.00 96.62 92 ALA A O 1
ATOM 757 N N . ALA A 1 93 ? -3.328 -5.098 2.697 1.00 95.12 93 ALA A N 1
ATOM 758 C CA . ALA A 1 93 ? -3.076 -4.034 1.728 1.00 95.12 93 ALA A CA 1
ATOM 759 C C . ALA A 1 93 ? -1.575 -3.786 1.520 1.00 95.12 93 ALA A C 1
ATOM 761 O O . ALA A 1 93 ? -1.117 -3.710 0.382 1.00 95.12 93 ALA A O 1
ATOM 762 N N . ASN A 1 94 ? -0.791 -3.718 2.600 1.00 92.50 94 ASN A N 1
ATOM 763 C CA . ASN A 1 94 ? 0.661 -3.555 2.501 1.00 92.50 94 ASN A CA 1
ATOM 764 C C . ASN A 1 94 ? 1.324 -4.743 1.788 1.00 92.50 94 ASN A C 1
ATOM 766 O O . ASN A 1 94 ? 2.191 -4.538 0.941 1.00 92.50 94 ASN A O 1
ATOM 770 N N . LYS A 1 95 ? 0.882 -5.974 2.078 1.00 94.81 95 LYS A N 1
ATOM 771 C CA . LYS A 1 95 ? 1.354 -7.184 1.394 1.00 94.81 95 LYS A CA 1
ATOM 772 C C . LYS A 1 95 ? 1.018 -7.150 -0.097 1.00 94.81 95 LYS A C 1
ATOM 774 O O . LYS A 1 95 ? 1.890 -7.423 -0.910 1.00 94.81 95 LYS A O 1
ATOM 779 N N . ALA A 1 96 ? -0.206 -6.767 -0.462 1.00 92.50 96 ALA A N 1
ATOM 780 C CA . ALA A 1 96 ? -0.607 -6.637 -1.862 1.00 92.50 96 ALA A CA 1
ATOM 781 C C . ALA A 1 96 ? 0.250 -5.603 -2.609 1.00 92.50 96 ALA A C 1
ATOM 783 O O . ALA A 1 96 ? 0.691 -5.866 -3.723 1.00 92.50 96 ALA A O 1
ATOM 784 N N . VAL A 1 97 ? 0.548 -4.460 -1.979 1.00 88.69 97 VAL A N 1
ATOM 785 C CA . VAL A 1 97 ? 1.459 -3.450 -2.544 1.00 88.69 97 VAL A CA 1
ATOM 786 C C . VAL A 1 97 ? 2.868 -4.013 -2.732 1.00 88.69 97 VAL A C 1
ATOM 788 O O . VAL A 1 97 ? 3.479 -3.765 -3.768 1.00 88.69 97 VAL A O 1
ATOM 791 N N . ALA A 1 98 ? 3.393 -4.760 -1.758 1.00 89.12 98 ALA A N 1
ATOM 792 C CA . ALA A 1 98 ? 4.717 -5.372 -1.860 1.00 89.12 98 ALA A CA 1
ATOM 793 C C . ALA A 1 98 ? 4.789 -6.399 -3.001 1.00 89.12 98 ALA A C 1
ATOM 795 O O . ALA A 1 98 ? 5.711 -6.339 -3.809 1.00 89.12 98 ALA A O 1
ATOM 796 N N . VAL A 1 99 ? 3.787 -7.279 -3.116 1.00 88.31 99 VAL A N 1
ATOM 797 C CA . VAL A 1 99 ? 3.689 -8.263 -4.207 1.00 88.31 99 VAL A CA 1
ATOM 798 C C . VAL A 1 99 ? 3.623 -7.562 -5.560 1.00 88.31 99 VAL A C 1
ATOM 800 O O . VAL A 1 99 ? 4.422 -7.857 -6.437 1.00 88.31 99 VAL A O 1
ATOM 803 N N . ALA A 1 100 ? 2.735 -6.580 -5.711 1.00 87.38 100 ALA A N 1
ATOM 804 C CA . ALA A 1 100 ? 2.578 -5.842 -6.958 1.00 87.38 100 ALA A CA 1
ATOM 805 C C . ALA A 1 100 ? 3.864 -5.116 -7.391 1.00 87.38 100 ALA A C 1
ATOM 807 O O . ALA A 1 100 ? 4.212 -5.114 -8.570 1.00 87.38 100 ALA A O 1
ATOM 808 N N . LYS A 1 101 ? 4.598 -4.532 -6.434 1.00 82.50 101 LYS A N 1
ATOM 809 C CA . LYS A 1 101 ? 5.920 -3.946 -6.689 1.00 82.50 101 LYS A CA 1
ATOM 810 C C . LYS A 1 101 ? 6.930 -4.998 -7.141 1.00 82.50 101 LYS A C 1
ATOM 812 O O . LYS A 1 101 ? 7.647 -4.755 -8.104 1.00 82.50 101 LYS A O 1
ATOM 817 N N . ALA A 1 102 ? 6.989 -6.139 -6.457 1.00 84.50 102 ALA A N 1
ATOM 818 C CA . ALA A 1 102 ? 7.916 -7.215 -6.793 1.00 84.50 102 ALA A CA 1
ATOM 819 C C . ALA A 1 102 ? 7.649 -7.772 -8.198 1.00 84.50 102 ALA A C 1
ATOM 821 O O . ALA A 1 102 ? 8.592 -7.949 -8.962 1.00 84.50 102 ALA A O 1
ATOM 822 N N . THR A 1 103 ? 6.380 -7.968 -8.566 1.00 85.75 103 THR A N 1
ATOM 823 C CA . THR A 1 103 ? 5.985 -8.376 -9.921 1.00 85.75 103 THR A CA 1
ATOM 824 C C . THR A 1 103 ? 6.438 -7.351 -10.956 1.00 85.75 103 THR A C 1
ATOM 826 O O . THR A 1 103 ? 7.154 -7.710 -11.881 1.00 85.75 103 THR A O 1
ATOM 829 N N . TYR A 1 104 ? 6.137 -6.064 -10.748 1.00 80.25 104 TYR A N 1
ATOM 830 C CA . TYR A 1 104 ? 6.541 -4.999 -11.670 1.00 80.25 104 TYR A CA 1
ATOM 831 C C . TYR A 1 104 ? 8.058 -4.958 -11.902 1.00 80.25 104 TYR A C 1
ATOM 833 O O . TYR A 1 104 ? 8.514 -4.916 -13.042 1.00 80.25 104 TYR A O 1
ATOM 841 N N .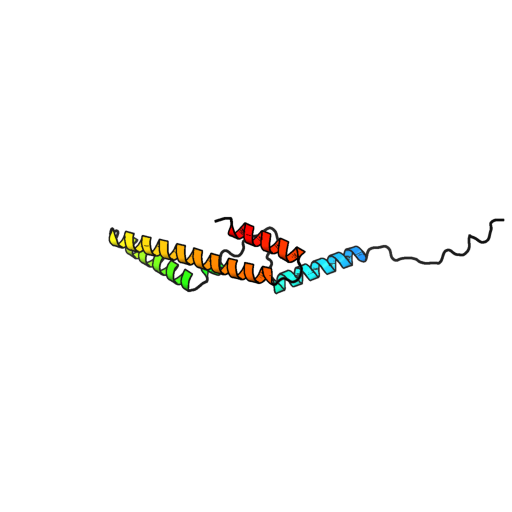 TYR A 1 105 ? 8.859 -4.996 -10.833 1.00 72.00 105 TYR A N 1
ATOM 842 C CA . TYR A 1 105 ? 10.315 -4.998 -10.983 1.00 72.00 105 TYR A CA 1
ATOM 843 C C . TYR A 1 105 ? 10.843 -6.311 -11.569 1.00 72.00 105 TYR A C 1
ATOM 845 O O . TYR A 1 105 ? 11.822 -6.274 -12.309 1.00 72.00 105 TYR A O 1
ATOM 853 N N . GLY A 1 106 ? 10.191 -7.445 -11.300 1.00 76.31 106 GLY A N 1
ATOM 854 C CA . GLY A 1 106 ? 10.485 -8.723 -11.948 1.00 76.31 106 GLY A CA 1
ATOM 855 C C . GLY A 1 106 ? 10.284 -8.662 -13.464 1.00 76.31 106 GLY A C 1
ATOM 856 O O . GLY A 1 106 ? 11.185 -9.038 -14.211 1.00 76.31 106 GLY A O 1
ATOM 857 N N . ASP A 1 107 ? 9.161 -8.103 -13.914 1.00 75.31 107 ASP A N 1
ATOM 858 C CA . ASP A 1 107 ? 8.826 -7.953 -15.334 1.00 75.31 107 ASP A CA 1
ATOM 859 C C . ASP A 1 107 ? 9.788 -6.983 -16.039 1.00 75.31 107 ASP A C 1
ATOM 861 O O . ASP A 1 107 ? 10.353 -7.297 -17.089 1.00 75.31 107 ASP A O 1
ATOM 865 N N . VAL A 1 108 ? 10.058 -5.824 -15.424 1.00 68.88 108 VAL A N 1
ATOM 866 C CA . VAL A 1 108 ? 11.021 -4.829 -15.934 1.00 68.88 108 VAL A CA 1
ATOM 867 C C . VAL A 1 108 ? 12.438 -5.409 -15.989 1.00 68.88 108 VAL A C 1
ATOM 869 O O . VAL A 1 108 ? 13.169 -5.190 -16.959 1.00 68.88 108 VAL A O 1
ATOM 872 N N . LYS A 1 109 ? 12.829 -6.204 -14.987 1.00 72.19 109 LYS A N 1
ATOM 873 C CA . LYS A 1 109 ? 14.102 -6.928 -14.988 1.00 72.19 109 LYS A CA 1
ATOM 874 C C . LYS A 1 109 ? 14.140 -7.969 -16.106 1.00 72.19 109 LYS A C 1
ATOM 876 O O . LYS A 1 109 ? 15.141 -8.034 -16.813 1.00 72.19 109 LYS A O 1
ATOM 881 N N . GLY A 1 110 ? 13.073 -8.736 -16.329 1.00 73.69 110 GLY A N 1
ATOM 882 C CA . GLY A 1 110 ? 12.962 -9.685 -17.444 1.00 73.69 110 GLY A CA 1
ATOM 883 C C . GLY A 1 110 ? 13.158 -9.015 -18.806 1.00 73.69 110 GLY A C 1
ATOM 884 O O . GLY A 1 110 ? 13.952 -9.483 -19.622 1.00 73.69 110 GLY A O 1
ATOM 885 N N . LEU A 1 111 ? 12.538 -7.849 -19.002 1.00 70.06 111 LEU A N 1
ATOM 886 C CA . LEU A 1 111 ? 12.708 -7.029 -20.203 1.00 70.06 111 LEU A CA 1
ATOM 887 C C . LEU A 1 111 ? 14.152 -6.520 -20.360 1.00 70.06 111 LEU A C 1
ATOM 889 O O . LEU A 1 111 ? 14.684 -6.566 -21.469 1.00 70.06 111 LEU A O 1
ATOM 893 N N . CYS A 1 112 ? 14.849 -6.139 -19.280 1.00 63.00 112 CYS A N 1
ATOM 894 C CA . CYS A 1 112 ? 16.269 -5.750 -19.353 1.00 63.00 112 CYS A CA 1
ATOM 895 C C . CYS A 1 112 ? 17.148 -6.856 -19.964 1.00 63.00 112 CYS A C 1
ATOM 897 O O . CYS A 1 112 ? 18.004 -6.583 -20.809 1.00 63.00 112 CYS A O 1
ATOM 899 N N . HIS A 1 113 ? 16.898 -8.122 -19.615 1.00 62.94 113 HIS A N 1
ATOM 900 C CA . HIS A 1 113 ? 17.669 -9.261 -20.126 1.00 62.94 113 HIS A CA 1
ATOM 901 C C . HIS A 1 113 ? 17.449 -9.537 -21.621 1.00 62.94 113 HIS A C 1
ATOM 903 O O . HIS A 1 113 ? 18.254 -10.241 -22.228 1.00 62.94 113 HIS A O 1
ATOM 909 N N . THR A 1 114 ? 16.414 -8.960 -22.238 1.00 66.50 114 THR A N 1
ATOM 910 C CA . THR A 1 114 ? 16.159 -9.072 -23.686 1.00 66.50 114 THR A CA 1
ATOM 911 C C . THR A 1 114 ? 16.866 -8.002 -24.528 1.00 66.50 114 THR A C 1
ATOM 913 O O . THR A 1 114 ? 16.935 -8.130 -25.748 1.00 66.50 114 THR A O 1
ATOM 916 N N . ILE A 1 115 ? 17.481 -6.982 -23.912 1.00 68.56 115 ILE A N 1
ATOM 917 C CA . ILE A 1 115 ? 18.161 -5.892 -24.633 1.00 68.56 115 ILE A CA 1
ATOM 918 C C . ILE A 1 115 ? 19.418 -6.423 -25.329 1.00 68.56 115 ILE A C 1
ATOM 920 O O . ILE A 1 115 ? 20.346 -6.868 -24.661 1.00 68.56 115 ILE A O 1
ATOM 924 N N . ALA A 1 116 ? 19.484 -6.364 -26.661 1.00 65.62 116 ALA A N 1
ATOM 925 C CA . ALA A 1 116 ? 20.576 -6.957 -27.446 1.00 65.62 116 ALA A CA 1
ATOM 926 C C . ALA A 1 116 ? 21.959 -6.311 -27.210 1.00 65.62 116 ALA A C 1
ATOM 928 O O . ALA A 1 116 ? 22.983 -6.969 -27.364 1.00 65.62 116 ALA A O 1
ATOM 929 N N . HIS A 1 117 ? 22.005 -5.032 -26.826 1.00 67.19 117 HIS A N 1
ATOM 930 C CA . HIS A 1 117 ? 23.260 -4.294 -26.670 1.00 67.19 117 HIS A CA 1
ATOM 931 C C . HIS A 1 117 ? 23.856 -4.473 -25.258 1.00 67.19 117 HIS A C 1
ATOM 933 O O . HIS A 1 117 ? 23.260 -3.984 -24.293 1.00 67.19 117 HIS A O 1
ATOM 939 N N . PRO A 1 118 ? 25.041 -5.093 -25.108 1.00 69.44 118 PRO A N 1
ATOM 940 C CA . PRO A 1 118 ? 25.554 -5.557 -23.814 1.00 69.44 118 PRO A CA 1
ATOM 941 C C . PRO A 1 118 ? 25.856 -4.422 -22.826 1.00 69.44 118 PRO A C 1
ATOM 943 O O . PRO A 1 118 ? 25.488 -4.517 -21.659 1.00 69.44 118 PRO A O 1
ATOM 946 N N . GLU A 1 119 ? 26.425 -3.306 -23.285 1.00 60.84 119 GLU A N 1
ATOM 947 C CA . GLU A 1 119 ? 26.713 -2.159 -22.404 1.00 60.84 119 GLU A CA 1
ATOM 948 C C . GLU A 1 119 ? 25.442 -1.446 -21.916 1.00 60.84 119 GLU A C 1
ATOM 950 O O . GLU A 1 119 ? 25.327 -1.084 -20.745 1.00 60.84 119 GLU A O 1
ATOM 955 N N . ARG A 1 120 ? 24.433 -1.311 -22.790 1.00 62.66 120 ARG A N 1
ATOM 956 C CA .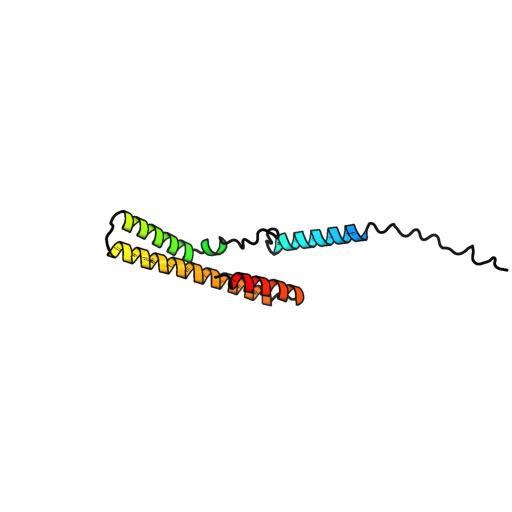 ARG A 1 120 ? 23.129 -0.738 -22.425 1.00 62.66 120 ARG A CA 1
ATOM 957 C C . ARG A 1 120 ? 22.355 -1.668 -21.491 1.00 62.66 120 ARG A C 1
ATOM 959 O O . ARG A 1 120 ? 21.731 -1.190 -20.550 1.00 62.66 120 ARG A O 1
ATOM 966 N N . ARG A 1 121 ? 22.446 -2.984 -21.705 1.00 64.19 121 ARG A N 1
ATOM 967 C CA . ARG A 1 121 ? 21.888 -4.010 -20.812 1.00 64.19 121 ARG A CA 1
ATOM 968 C C . ARG A 1 121 ? 22.487 -3.902 -19.406 1.00 64.19 121 ARG A C 1
ATOM 970 O O . ARG A 1 121 ? 21.737 -3.856 -18.437 1.00 64.19 121 ARG A O 1
ATOM 977 N N . LEU A 1 122 ? 23.814 -3.806 -19.287 1.00 68.44 122 LEU A N 1
ATOM 978 C CA . LEU A 1 122 ? 24.492 -3.718 -17.987 1.00 68.44 122 LEU A CA 1
ATOM 979 C C . LEU A 1 122 ? 24.090 -2.452 -17.209 1.00 68.44 122 LEU A C 1
ATOM 981 O O . LEU A 1 122 ? 23.787 -2.516 -16.017 1.00 68.44 122 LEU A O 1
ATOM 985 N N . MET A 1 123 ? 24.034 -1.305 -17.893 1.00 73.25 123 MET A N 1
ATOM 986 C CA . MET A 1 123 ? 23.659 -0.023 -17.287 1.00 73.25 123 MET A CA 1
ATOM 987 C C . MET A 1 123 ? 22.205 -0.013 -16.788 1.00 73.25 123 MET A C 1
ATOM 989 O O . MET A 1 123 ? 21.920 0.482 -15.701 1.00 73.25 123 MET A O 1
ATOM 993 N N . ILE A 1 124 ? 21.276 -0.581 -17.560 1.00 66.44 124 ILE A N 1
ATOM 994 C CA . ILE A 1 124 ? 19.852 -0.612 -17.199 1.00 66.44 124 ILE A CA 1
ATOM 995 C C . ILE A 1 124 ? 19.593 -1.621 -16.071 1.00 66.44 124 ILE A C 1
ATOM 997 O O . ILE A 1 124 ? 18.875 -1.307 -15.124 1.00 66.44 124 ILE A O 1
ATOM 1001 N N . CYS A 1 125 ? 20.216 -2.800 -16.113 1.00 63.81 125 CYS A N 1
ATOM 1002 C CA . CYS A 1 125 ? 20.011 -3.834 -15.098 1.00 63.81 125 CYS A CA 1
ATOM 1003 C C . CYS A 1 125 ? 20.594 -3.415 -13.732 1.00 63.81 125 CYS A C 1
ATOM 1005 O O . CYS A 1 125 ? 19.926 -3.577 -12.713 1.00 63.81 125 CYS A O 1
ATOM 1007 N N . THR A 1 126 ? 21.773 -2.780 -13.701 1.00 70.06 126 THR A N 1
ATOM 1008 C CA . THR A 1 126 ? 22.353 -2.235 -12.453 1.00 70.06 126 THR A CA 1
ATOM 1009 C C . THR A 1 126 ? 21.504 -1.114 -11.848 1.00 70.06 126 THR A C 1
ATOM 1011 O O . THR A 1 126 ? 21.361 -1.027 -10.628 1.00 70.06 126 THR A O 1
ATOM 1014 N N . HIS A 1 127 ? 20.877 -0.288 -12.688 1.00 64.44 127 HIS A N 1
ATOM 1015 C CA . HIS A 1 127 ? 19.947 0.743 -12.238 1.00 64.44 127 HIS A CA 1
ATOM 1016 C C . HIS A 1 127 ? 18.659 0.156 -11.631 1.00 64.44 127 HIS A C 1
ATOM 1018 O O . HIS A 1 127 ? 18.219 0.605 -10.572 1.00 64.44 127 HIS A O 1
ATOM 1024 N N . ILE A 1 128 ? 18.081 -0.872 -12.265 1.00 63.03 128 ILE A N 1
ATOM 1025 C CA . ILE A 1 128 ? 16.881 -1.570 -11.771 1.00 63.03 128 ILE A CA 1
ATOM 1026 C C . ILE A 1 128 ? 17.163 -2.264 -10.432 1.00 63.03 128 ILE A C 1
ATOM 1028 O O . ILE A 1 128 ? 16.367 -2.135 -9.502 1.00 63.03 128 ILE A O 1
ATOM 1032 N N . ASP A 1 129 ? 18.302 -2.947 -10.308 1.00 66.31 129 ASP A N 1
ATOM 1033 C CA . ASP A 1 129 ? 18.687 -3.641 -9.075 1.00 66.31 129 ASP A CA 1
ATOM 1034 C C . ASP A 1 129 ? 18.941 -2.654 -7.922 1.00 66.31 129 ASP A C 1
ATOM 1036 O O . ASP A 1 129 ? 18.502 -2.892 -6.798 1.00 66.31 129 ASP A O 1
ATOM 1040 N N . SER A 1 130 ? 19.551 -1.494 -8.202 1.00 64.12 130 SER A N 1
ATOM 1041 C CA . SER A 1 130 ? 19.697 -0.413 -7.219 1.00 64.12 130 SER A CA 1
ATOM 1042 C C . SER A 1 130 ? 18.334 0.106 -6.743 1.00 64.12 130 SER A C 1
ATOM 1044 O O . SER A 1 130 ? 18.123 0.253 -5.543 1.00 64.12 130 SER A O 1
ATOM 1046 N N . MET A 1 131 ? 17.368 0.306 -7.647 1.00 61.38 131 MET A N 1
ATOM 1047 C CA . MET A 1 131 ? 16.014 0.756 -7.295 1.00 61.38 131 MET A CA 1
ATOM 1048 C C . MET A 1 131 ? 15.178 -0.284 -6.541 1.00 61.38 131 MET A C 1
ATOM 1050 O O . MET A 1 131 ? 14.335 0.098 -5.728 1.00 61.38 131 MET A O 1
ATOM 1054 N N . GLY A 1 132 ? 15.400 -1.572 -6.805 1.00 58.09 132 GLY A N 1
ATOM 1055 C CA . GLY A 1 132 ? 14.765 -2.672 -6.081 1.00 58.09 132 GLY A CA 1
ATOM 1056 C C . GLY A 1 132 ? 15.340 -2.893 -4.678 1.00 58.09 132 GLY A C 1
ATOM 1057 O O . GLY A 1 132 ? 14.607 -3.340 -3.804 1.00 58.09 132 GLY A O 1
ATOM 1058 N N . ALA A 1 133 ? 16.618 -2.559 -4.457 1.00 52.00 133 ALA A N 1
ATOM 1059 C CA . ALA A 1 133 ? 17.325 -2.765 -3.188 1.00 52.00 133 ALA A CA 1
ATOM 1060 C C . ALA A 1 133 ? 17.074 -1.672 -2.132 1.00 52.00 133 ALA A C 1
ATOM 1062 O O . ALA A 1 133 ? 17.288 -1.901 -0.942 1.00 52.00 133 ALA A O 1
ATOM 1063 N N . TYR A 1 134 ? 16.604 -0.485 -2.528 1.00 47.97 134 TYR A N 1
ATOM 1064 C CA . TYR A 1 134 ? 16.090 0.503 -1.578 1.00 47.97 134 TYR A CA 1
ATOM 1065 C C . TYR A 1 134 ? 14.664 0.126 -1.162 1.00 47.97 134 TYR A C 1
ATOM 1067 O O . TYR A 1 134 ? 13.758 0.813 -1.612 1.00 47.97 134 TYR A O 1
ATOM 1075 N N . HIS A 1 135 ? 14.442 -0.954 -0.398 1.00 43.47 135 HIS A N 1
ATOM 1076 C CA . HIS A 1 135 ? 13.284 -1.218 0.494 1.00 43.47 135 HIS A CA 1
ATOM 1077 C C . HIS A 1 135 ? 13.213 -2.692 0.913 1.00 43.47 135 HIS A C 1
ATOM 1079 O O . HIS A 1 135 ? 12.542 -2.935 1.942 1.00 43.47 135 HIS A O 1
#

pLDDT: mean 71.83, std 18.69, range [35.91, 98.06]

Foldseek 3Di:
DDDPPPPDPDPPPDPDPPVPVVVVVVVVVVVVVVCCVPVVDDDDVPPPPPLCPLCPPVQLVVLVVQLVVLVVVCVVPVDPVSVVSNVVSVVSNVVSSVVSVVVVLVVQLVVLVVDPDPVSSVVSNVVSVVVVPPD

Radius of gyration: 29.55 Å; chains: 1; bounding box: 85×36×80 Å

Sequence (135 aa):
MREKEAAVIPRVRLPTVTAVEETWKKAADAIRHAARLELSITVPGRLKVEKQTWLWIDGVKAKVREKKSLYHVFLSDKTADNWRKYQEARKAANKAVAVAKATYYGDVKGLCHTIAHPERRLMICTHIDSMGAYH